Protein AF-A0A7W1IVR7-F1 (afdb_monomer_lite)

Secondary structure (DSSP, 8-state):
-BHHHHHTS--GGG-GGGGGGGSTTEEE-TTTT-TTT---BT-EEETT--GGG-B-EETTEE-B---TT-TTSBSBS----TTT-SB---B-S---GGGTT-SS-B-

Sequence (107 aa):
MQRKQIIALPLNGRSYANLILLAPGVRESHTNSSIGGGGREAAFNVNGLRATMNNFLLDGVDNNAYGTSNQSFSSQVVQVSPDAIAEFKVQTNTYSAEFGRSGGAVI

Foldseek 3Di:
DFLVVLVPDPDDVLFSLVVCVVPPQKDADCQQVPPPPLREASWIFGVNHGSLLEFEADVNHTQADPPPVSNVSYRGNDGDGSNVDRDDDKAQPDDPCVSVRRPGIYD

Structure (mmCIF, N/CA/C/O backbone):
data_AF-A0A7W1IVR7-F1
#
_entry.id   AF-A0A7W1IVR7-F1
#
loop_
_atom_site.group_PDB
_atom_site.id
_atom_site.type_symbol
_atom_site.label_atom_id
_atom_site.label_alt_id
_atom_site.label_comp_id
_atom_site.label_asym_id
_atom_site.label_entity_id
_atom_site.label_seq_id
_atom_site.pdbx_PDB_ins_code
_atom_site.Cartn_x
_atom_site.Cartn_y
_atom_site.Cartn_z
_atom_site.occupancy
_atom_site.B_iso_or_equiv
_atom_site.auth_seq_id
_atom_site.auth_comp_id
_atom_site.auth_asym_id
_atom_site.auth_atom_id
_atom_site.pdbx_PDB_model_num
ATOM 1 N N . MET A 1 1 ? -10.568 -7.874 -0.401 1.00 66.00 1 MET A N 1
ATOM 2 C CA . MET A 1 1 ? -11.315 -7.995 -1.675 1.00 66.00 1 MET A CA 1
ATOM 3 C C . MET A 1 1 ? -11.165 -9.403 -2.223 1.00 66.00 1 MET A C 1
ATOM 5 O O . MET A 1 1 ? -10.121 -10.012 -2.012 1.00 66.00 1 MET A O 1
ATOM 9 N N . GLN A 1 2 ? -12.187 -9.912 -2.914 1.00 69.56 2 GLN A N 1
ATOM 10 C CA . GLN A 1 2 ? -12.152 -11.224 -3.581 1.00 69.56 2 GLN A CA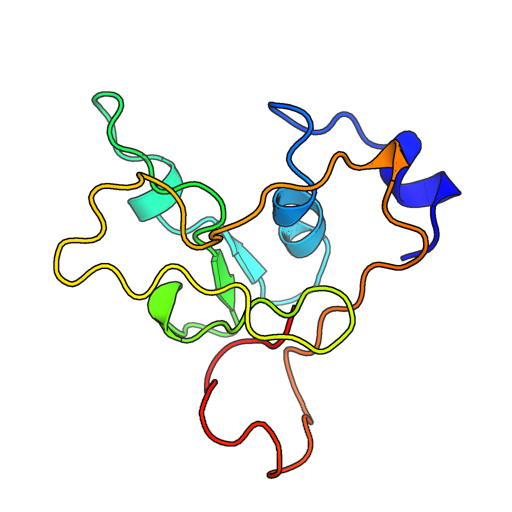 1
ATOM 11 C C . GLN A 1 2 ? -11.810 -11.077 -5.071 1.00 69.56 2 GLN A C 1
ATOM 13 O O . GLN A 1 2 ? -12.178 -10.073 -5.683 1.00 69.56 2 GLN A O 1
ATOM 18 N N . ARG A 1 3 ? -11.176 -12.098 -5.671 1.00 73.00 3 ARG A N 1
ATOM 19 C CA . ARG A 1 3 ? -10.710 -12.148 -7.078 1.00 73.00 3 ARG A CA 1
ATOM 20 C C . ARG A 1 3 ? -11.628 -11.458 -8.106 1.00 73.00 3 ARG A C 1
ATOM 22 O O . ARG A 1 3 ? -11.149 -10.706 -8.945 1.00 73.00 3 ARG A O 1
ATOM 29 N N . LYS A 1 4 ? -12.952 -11.652 -8.035 1.00 68.81 4 LYS A N 1
ATOM 30 C CA . LYS A 1 4 ? -13.910 -11.035 -8.980 1.00 68.81 4 LYS A CA 1
ATOM 31 C C . LYS A 1 4 ? -13.897 -9.499 -8.962 1.00 68.81 4 LYS A C 1
ATOM 33 O O . LYS A 1 4 ? -14.037 -8.891 -10.014 1.00 68.81 4 LYS A O 1
ATOM 38 N N . GLN A 1 5 ? -13.721 -8.880 -7.794 1.00 66.44 5 GLN A N 1
ATOM 39 C CA . GLN A 1 5 ? -13.649 -7.417 -7.660 1.00 66.44 5 GLN A CA 1
ATOM 40 C C . GLN A 1 5 ? -12.315 -6.868 -8.177 1.00 66.44 5 GLN A C 1
ATOM 42 O O . GLN A 1 5 ? -12.276 -5.768 -8.714 1.00 66.44 5 GLN A O 1
ATOM 47 N N . ILE A 1 6 ? -11.244 -7.656 -8.052 1.00 67.31 6 ILE A N 1
ATOM 48 C CA . ILE A 1 6 ? -9.894 -7.302 -8.505 1.00 67.31 6 ILE A CA 1
ATOM 49 C C . ILE A 1 6 ? -9.824 -7.258 -10.037 1.00 67.31 6 ILE A C 1
ATOM 51 O O . ILE A 1 6 ? -9.266 -6.322 -10.598 1.00 67.31 6 ILE A O 1
ATOM 55 N N . ILE A 1 7 ? -10.434 -8.239 -10.710 1.00 69.94 7 ILE A N 1
ATOM 56 C CA . ILE A 1 7 ? -10.448 -8.339 -12.180 1.00 69.94 7 ILE A CA 1
ATOM 57 C C . ILE A 1 7 ? -11.385 -7.300 -12.813 1.00 69.94 7 ILE A C 1
ATOM 59 O O . ILE A 1 7 ? -11.139 -6.832 -13.921 1.00 69.94 7 ILE A O 1
ATOM 63 N N . ALA A 1 8 ? -12.464 -6.927 -12.119 1.00 71.19 8 ALA A N 1
ATOM 64 C CA . ALA A 1 8 ? -13.455 -5.984 -12.636 1.00 71.19 8 ALA A CA 1
ATOM 65 C C . ALA A 1 8 ? -12.974 -4.520 -12.656 1.00 71.19 8 ALA A C 1
ATOM 67 O O . ALA A 1 8 ? -13.619 -3.682 -13.286 1.00 71.19 8 ALA A O 1
ATOM 68 N N . LEU A 1 9 ? -11.875 -4.196 -11.967 1.00 73.62 9 LEU A N 1
ATOM 69 C CA . LEU A 1 9 ? -11.344 -2.838 -11.894 1.00 73.62 9 LEU A CA 1
ATOM 70 C C . LEU A 1 9 ? -10.280 -2.609 -12.981 1.00 73.62 9 LEU A C 1
ATOM 72 O O . LEU A 1 9 ? -9.352 -3.411 -13.106 1.00 73.62 9 LEU A O 1
ATOM 76 N N . PRO A 1 10 ? -10.355 -1.502 -13.746 1.00 66.56 10 PRO A N 1
ATOM 77 C CA . PRO A 1 10 ? -9.290 -1.126 -14.666 1.00 66.56 10 PRO A CA 1
ATOM 78 C C . PRO A 1 10 ? -8.056 -0.686 -13.864 1.00 66.56 10 PRO A C 1
ATOM 80 O O . PRO A 1 10 ? -7.943 0.459 -13.431 1.00 66.56 10 PRO A O 1
ATOM 83 N N . LEU A 1 11 ? -7.131 -1.619 -13.632 1.00 67.31 11 LEU A N 1
ATOM 84 C CA . LEU A 1 11 ? -5.882 -1.359 -12.919 1.00 67.31 11 LEU A CA 1
ATOM 85 C C . LEU A 1 11 ? -4.830 -0.797 -13.877 1.00 67.31 11 LEU A C 1
ATOM 87 O O . LEU A 1 11 ? -4.441 -1.456 -14.844 1.00 67.31 11 LEU A O 1
ATOM 91 N N . ASN A 1 12 ? -4.318 0.397 -13.572 1.00 63.47 12 ASN A N 1
ATOM 92 C CA . ASN A 1 12 ? -3.184 0.966 -14.295 1.00 63.47 12 ASN A CA 1
ATOM 93 C C . ASN A 1 12 ? -1.961 0.036 -14.159 1.00 63.47 12 ASN A C 1
ATOM 95 O O . ASN A 1 12 ? -1.620 -0.380 -13.048 1.00 63.47 12 ASN A O 1
ATOM 99 N N . GLY A 1 13 ? -1.369 -0.367 -15.287 1.00 67.38 13 GLY A N 1
ATOM 100 C CA . GLY A 1 13 ? -0.239 -1.305 -15.333 1.00 67.38 13 GLY A CA 1
ATOM 101 C C . GLY A 1 13 ? -0.535 -2.728 -14.843 1.00 67.38 13 GLY A C 1
ATOM 102 O O . GLY A 1 13 ? 0.398 -3.498 -14.647 1.00 67.38 13 GLY A O 1
ATOM 103 N N . ARG A 1 14 ? -1.810 -3.097 -14.614 1.00 72.06 14 ARG A N 1
ATOM 104 C CA . ARG A 1 14 ? -2.192 -4.355 -13.937 1.00 72.06 14 ARG A CA 1
ATOM 105 C C . ARG A 1 14 ? -1.486 -4.524 -12.581 1.00 72.06 14 ARG A C 1
ATOM 107 O O . ARG A 1 14 ? -1.251 -5.646 -12.154 1.00 72.06 14 ARG A O 1
ATOM 114 N N . SER A 1 15 ? -1.170 -3.433 -11.883 1.00 74.94 15 SER A N 1
ATOM 115 C CA . SER A 1 15 ? -0.576 -3.513 -10.547 1.00 74.94 15 SER A CA 1
ATOM 116 C C . SER A 1 15 ? -1.661 -3.736 -9.495 1.00 74.94 15 SER A C 1
ATOM 118 O O . SER A 1 15 ? -2.559 -2.908 -9.324 1.00 74.94 15 SER A O 1
ATOM 120 N N . TYR A 1 16 ? -1.575 -4.851 -8.766 1.00 80.00 16 TYR A N 1
ATOM 121 C CA . TYR A 1 16 ? -2.484 -5.149 -7.654 1.00 80.00 16 TYR A CA 1
ATOM 122 C C . TYR A 1 16 ? -2.351 -4.148 -6.505 1.00 80.00 16 TYR A C 1
ATOM 124 O O . TYR A 1 16 ? -3.298 -3.933 -5.753 1.00 80.00 16 TYR A O 1
ATOM 132 N N . ALA A 1 17 ? -1.192 -3.499 -6.390 1.00 77.44 17 ALA A N 1
ATOM 133 C CA . ALA A 1 17 ? -0.922 -2.531 -5.346 1.00 77.44 17 ALA A CA 1
ATOM 134 C C . ALA A 1 17 ? -1.916 -1.357 -5.400 1.00 77.44 17 ALA A C 1
ATOM 136 O O . ALA A 1 17 ? -2.310 -0.848 -4.360 1.00 77.44 17 ALA A O 1
ATOM 137 N N . ASN A 1 18 ? -2.415 -0.998 -6.590 1.00 79.25 18 ASN A N 1
ATOM 138 C CA . ASN A 1 18 ? -3.406 0.068 -6.777 1.00 79.25 18 ASN A CA 1
ATOM 139 C C . ASN A 1 18 ? -4.759 -0.219 -6.103 1.00 79.25 18 ASN A C 1
ATOM 141 O O . ASN A 1 18 ? -5.511 0.713 -5.827 1.00 79.25 18 ASN A O 1
ATOM 145 N N . LEU A 1 19 ? -5.067 -1.480 -5.779 1.00 79.69 19 LEU A N 1
ATOM 146 C CA . LEU A 1 19 ? -6.286 -1.845 -5.048 1.00 79.69 19 LEU A CA 1
ATOM 147 C C . LEU A 1 19 ? -6.328 -1.243 -3.640 1.00 79.69 19 LEU A C 1
ATOM 149 O O . LEU A 1 19 ? -7.412 -1.048 -3.088 1.00 79.69 19 LEU A O 1
ATOM 153 N N . ILE A 1 20 ? -5.168 -0.927 -3.059 1.00 81.19 20 ILE A N 1
ATOM 154 C CA . ILE A 1 20 ? -5.082 -0.313 -1.734 1.00 81.19 20 ILE A CA 1
ATOM 155 C C . ILE A 1 20 ? -5.715 1.081 -1.694 1.00 81.19 20 ILE A C 1
ATOM 157 O O . ILE A 1 20 ? -6.202 1.487 -0.646 1.00 81.19 20 ILE A O 1
ATOM 161 N N . LEU A 1 21 ? -5.781 1.789 -2.828 1.00 81.06 21 LEU A N 1
ATOM 162 C CA . LEU A 1 21 ? -6.426 3.104 -2.928 1.00 81.06 21 LEU A CA 1
ATOM 163 C C . LEU A 1 21 ? -7.934 3.043 -2.662 1.00 81.06 21 LEU A C 1
ATOM 165 O O . LEU A 1 21 ? -8.543 4.064 -2.360 1.00 81.06 21 LEU A O 1
ATOM 169 N N . LEU A 1 22 ? -8.541 1.856 -2.758 1.00 81.88 22 LEU A N 1
ATOM 170 C CA . LEU A 1 22 ? -9.946 1.661 -2.415 1.00 81.88 22 LEU A CA 1
ATOM 171 C C . LEU A 1 22 ? -10.169 1.533 -0.899 1.00 81.88 22 LEU A C 1
ATOM 173 O O . LEU A 1 22 ? -11.307 1.618 -0.439 1.00 81.88 22 LEU A O 1
ATOM 177 N N . ALA A 1 23 ? -9.110 1.308 -0.115 1.00 80.94 23 ALA A N 1
ATOM 178 C CA . ALA A 1 23 ? -9.213 1.286 1.336 1.00 80.94 23 ALA A CA 1
ATOM 179 C C . ALA A 1 23 ? -9.272 2.723 1.897 1.00 80.94 23 ALA A C 1
ATOM 181 O O . ALA A 1 23 ? -8.539 3.608 1.447 1.00 80.94 23 ALA A O 1
ATOM 182 N N . PRO A 1 24 ? -10.125 2.981 2.905 1.00 77.81 24 PRO A N 1
ATOM 183 C CA . PRO A 1 24 ? -10.243 4.305 3.503 1.00 77.81 24 PRO A CA 1
ATOM 184 C C . PRO A 1 24 ? -8.948 4.707 4.220 1.00 77.81 24 PRO A C 1
ATOM 186 O O . PRO A 1 24 ? -8.286 3.884 4.853 1.00 77.81 24 PRO A O 1
ATOM 189 N N . GLY A 1 25 ? -8.596 5.993 4.136 1.00 77.88 25 GLY A N 1
ATOM 190 C CA . GLY A 1 25 ? -7.381 6.535 4.757 1.00 77.88 25 GLY A CA 1
ATOM 191 C C . GLY A 1 25 ? -6.092 6.269 3.972 1.00 77.88 25 GLY A C 1
ATOM 192 O O . GLY A 1 25 ? -5.015 6.654 4.428 1.00 77.88 25 GLY A O 1
ATOM 193 N N . VAL A 1 26 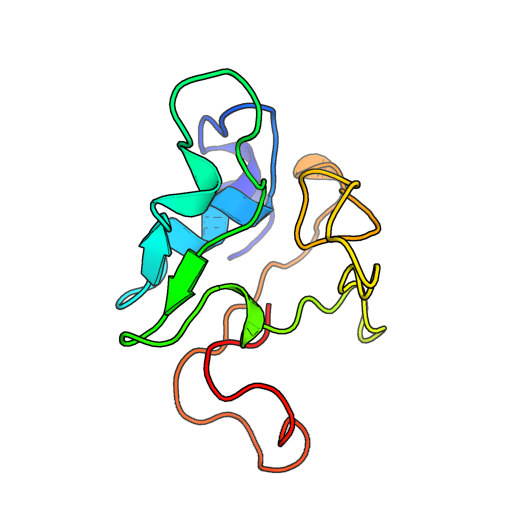? -6.186 5.652 2.791 1.00 82.88 26 VAL A N 1
ATOM 194 C CA . VAL A 1 26 ? -5.060 5.420 1.883 1.00 82.88 26 VAL A CA 1
ATOM 195 C C . VAL A 1 26 ? -5.075 6.473 0.781 1.00 82.88 26 VAL A C 1
ATOM 197 O O . VAL A 1 26 ? -6.097 6.730 0.151 1.00 82.88 26 VAL A O 1
ATOM 200 N N . ARG A 1 27 ? -3.922 7.091 0.538 1.00 84.44 27 ARG A N 1
ATOM 201 C CA . ARG A 1 27 ? -3.701 7.996 -0.590 1.00 84.44 27 ARG A CA 1
ATOM 202 C C . ARG A 1 27 ? -2.426 7.624 -1.320 1.00 84.44 27 ARG A C 1
ATOM 204 O O . ARG A 1 27 ? -1.464 7.152 -0.715 1.00 84.44 27 ARG A O 1
ATOM 211 N N . GLU A 1 28 ? -2.390 7.893 -2.611 1.00 80.44 28 GLU A N 1
ATOM 212 C CA . GLU A 1 28 ? -1.169 7.750 -3.388 1.00 80.44 28 GLU A CA 1
ATOM 213 C C . GLU A 1 28 ? -0.092 8.718 -2.870 1.00 80.44 28 GLU A C 1
ATOM 215 O O . GLU A 1 28 ? -0.368 9.875 -2.533 1.00 80.44 28 GLU A O 1
ATOM 220 N N . SER A 1 29 ? 1.143 8.239 -2.720 1.00 76.88 29 SER A N 1
ATOM 221 C CA . SER A 1 29 ? 2.253 9.105 -2.329 1.00 76.88 29 SER A CA 1
ATOM 222 C C . SER A 1 29 ? 2.721 9.917 -3.532 1.00 76.88 29 SER A C 1
ATOM 224 O O . SER A 1 29 ? 2.812 9.398 -4.639 1.00 76.88 29 SER A O 1
ATOM 226 N N . HIS A 1 30 ? 3.140 11.164 -3.306 1.00 68.81 30 HIS A N 1
ATOM 227 C CA . HIS A 1 30 ? 3.804 11.971 -4.341 1.00 68.81 30 HIS A CA 1
ATOM 228 C C . HIS A 1 30 ? 5.061 11.285 -4.902 1.00 68.81 30 HIS A C 1
ATOM 230 O O . HIS A 1 30 ? 5.483 11.577 -6.015 1.00 68.81 30 HIS A O 1
ATOM 236 N N . THR A 1 31 ? 5.645 10.341 -4.154 1.00 67.25 31 THR A N 1
ATOM 237 C CA . THR A 1 31 ? 6.760 9.520 -4.632 1.00 67.25 31 THR A CA 1
ATOM 238 C C . THR A 1 31 ? 6.353 8.520 -5.712 1.00 67.25 31 THR A C 1
ATOM 240 O O . THR A 1 31 ? 7.233 8.119 -6.458 1.00 67.25 31 THR A O 1
ATOM 243 N N . ASN A 1 32 ? 5.077 8.118 -5.816 1.00 65.19 32 ASN A N 1
ATOM 244 C CA . ASN A 1 32 ? 4.581 7.248 -6.896 1.00 65.19 32 ASN A CA 1
ATOM 245 C C . ASN A 1 32 ? 4.484 8.005 -8.227 1.00 65.19 32 ASN A C 1
ATOM 247 O O . ASN A 1 32 ? 4.799 7.474 -9.281 1.00 65.19 32 ASN A O 1
ATOM 251 N N . SER A 1 33 ? 4.144 9.292 -8.165 1.00 55.91 33 SER A N 1
ATOM 252 C CA . SER A 1 33 ? 3.877 10.126 -9.337 1.00 55.91 33 SER A CA 1
ATOM 253 C C . SER A 1 33 ? 4.981 11.163 -9.588 1.00 55.91 33 SER A C 1
ATOM 255 O O . SER A 1 33 ? 4.699 12.290 -10.001 1.00 55.91 33 SER A O 1
ATOM 257 N N . SER A 1 34 ? 6.244 10.816 -9.305 1.00 54.91 34 SER A N 1
ATOM 258 C CA . SER A 1 34 ? 7.361 11.751 -9.482 1.00 54.91 34 SER A CA 1
ATOM 259 C C . SER A 1 34 ? 7.502 12.134 -10.961 1.00 54.91 34 SER A C 1
ATOM 261 O O . SER A 1 34 ? 7.807 11.294 -11.810 1.00 54.91 34 SER A O 1
ATOM 263 N N . ILE A 1 35 ? 7.271 13.416 -11.255 1.00 43.06 35 ILE A N 1
ATOM 264 C CA . ILE A 1 35 ? 7.409 14.032 -12.580 1.00 43.06 35 ILE A CA 1
ATOM 265 C C . ILE A 1 35 ? 8.838 13.763 -13.079 1.00 43.06 35 ILE A C 1
ATOM 267 O O . ILE A 1 35 ? 9.796 14.236 -12.471 1.00 43.06 35 ILE A O 1
ATOM 271 N N . GLY A 1 36 ? 8.984 12.963 -14.141 1.00 50.66 36 GLY A N 1
ATOM 272 C CA . GLY A 1 36 ? 10.289 12.608 -14.724 1.00 50.66 36 GLY A CA 1
ATOM 273 C C . GLY A 1 36 ? 10.594 11.111 -14.873 1.00 50.66 36 GLY A C 1
ATOM 274 O O . GLY A 1 36 ? 11.717 10.773 -15.228 1.00 50.66 36 GLY A O 1
ATOM 275 N N . GLY A 1 37 ? 9.634 10.210 -14.624 1.00 49.59 37 GLY A N 1
ATOM 276 C CA . GLY A 1 37 ? 9.795 8.772 -14.913 1.00 49.59 37 GLY A CA 1
ATOM 277 C C . GLY A 1 37 ? 10.483 7.953 -13.813 1.00 49.59 37 GLY A C 1
ATOM 278 O O . GLY A 1 37 ? 10.818 6.797 -14.040 1.00 49.59 37 GLY A O 1
ATOM 279 N N . GLY A 1 38 ? 10.670 8.532 -12.622 1.00 53.41 38 GLY A N 1
ATOM 280 C CA . GLY A 1 38 ? 11.247 7.870 -11.441 1.00 53.41 38 GLY A CA 1
ATOM 281 C C . GLY A 1 38 ? 10.234 7.561 -10.333 1.00 53.41 38 GLY A C 1
ATOM 282 O O . GLY A 1 38 ? 10.607 7.503 -9.160 1.00 53.41 38 GLY A O 1
ATOM 283 N N . GLY A 1 39 ? 8.952 7.450 -10.685 1.00 61.06 39 GLY A N 1
ATOM 284 C CA . GLY A 1 39 ? 7.877 7.135 -9.748 1.00 61.06 39 GLY A CA 1
ATOM 285 C C . GLY A 1 39 ? 8.101 5.793 -9.051 1.00 61.06 39 GLY A C 1
ATOM 286 O O . GLY A 1 39 ? 8.474 4.814 -9.688 1.00 61.06 39 GLY A O 1
ATOM 287 N N . ARG A 1 40 ? 7.912 5.756 -7.731 1.00 69.56 40 ARG A N 1
ATOM 288 C CA . ARG A 1 40 ? 7.945 4.530 -6.932 1.00 69.56 40 ARG A CA 1
ATOM 289 C C . ARG A 1 40 ? 6.586 3.844 -6.964 1.00 69.56 40 ARG A C 1
ATOM 291 O O . ARG A 1 40 ? 5.702 4.232 -6.200 1.00 69.56 40 ARG A O 1
ATOM 298 N N . GLU A 1 41 ? 6.460 2.797 -7.767 1.00 71.31 41 GLU A N 1
ATOM 299 C CA . GLU A 1 41 ? 5.298 1.918 -7.757 1.00 71.31 41 GLU A CA 1
ATOM 300 C C . GLU A 1 41 ? 5.037 1.361 -6.355 1.00 71.31 41 GLU A C 1
ATOM 302 O O . GLU A 1 41 ? 5.946 1.138 -5.547 1.00 71.31 41 GLU A O 1
ATOM 307 N N . ALA A 1 42 ? 3.759 1.143 -6.059 1.00 74.00 42 ALA A N 1
ATOM 308 C CA . ALA A 1 42 ? 3.292 0.706 -4.752 1.00 74.00 42 ALA A CA 1
ATOM 309 C C . ALA A 1 42 ? 3.652 1.662 -3.589 1.00 74.00 42 ALA A C 1
ATOM 311 O O . ALA A 1 42 ? 3.776 1.239 -2.437 1.00 74.00 42 ALA A O 1
ATOM 312 N N . ALA A 1 43 ? 3.832 2.963 -3.849 1.00 78.75 43 ALA A N 1
ATOM 313 C CA . ALA A 1 43 ? 4.040 3.954 -2.796 1.00 78.75 43 ALA A CA 1
ATOM 314 C C . ALA A 1 43 ? 2.724 4.623 -2.364 1.00 78.75 43 ALA A C 1
ATOM 316 O O . ALA A 1 43 ? 2.229 5.546 -3.011 1.00 78.75 43 ALA A O 1
ATOM 317 N N . PHE A 1 44 ? 2.202 4.216 -1.205 1.00 80.62 44 PHE A N 1
ATOM 318 C CA . PHE A 1 44 ? 0.941 4.726 -0.659 1.00 80.62 44 PHE A CA 1
ATOM 319 C C . PHE A 1 44 ? 1.126 5.281 0.744 1.00 80.62 44 PHE A C 1
ATOM 321 O O . PHE A 1 44 ? 1.723 4.638 1.594 1.00 80.62 44 PHE A O 1
ATOM 328 N N . ASN A 1 45 ? 0.595 6.464 1.016 1.00 82.81 45 ASN A N 1
ATOM 329 C CA . ASN A 1 45 ? 0.549 6.985 2.373 1.00 82.81 45 ASN A CA 1
ATOM 330 C C . ASN A 1 45 ? -0.753 6.524 3.031 1.00 82.81 45 ASN A C 1
ATOM 332 O O . ASN A 1 45 ? -1.835 6.817 2.522 1.0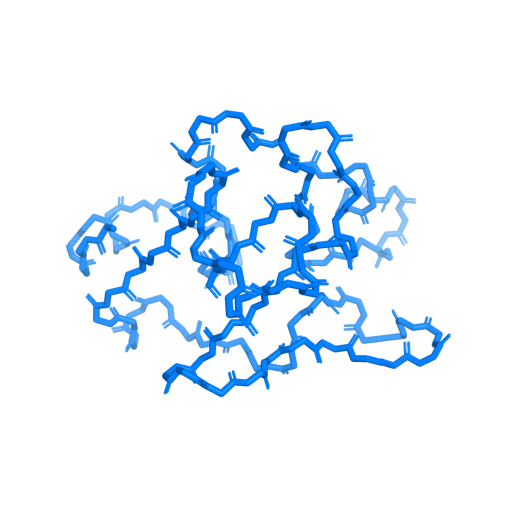0 82.81 45 ASN A O 1
ATOM 336 N N . VAL A 1 46 ? -0.650 5.834 4.163 1.00 82.81 46 VAL A N 1
ATOM 337 C CA . VAL A 1 46 ? -1.804 5.323 4.911 1.00 82.81 46 VAL A CA 1
ATOM 338 C C . VAL A 1 46 ? -1.912 6.059 6.235 1.00 82.81 46 VAL A C 1
ATOM 340 O O . VAL A 1 46 ? -0.921 6.176 6.949 1.00 82.81 46 VAL A O 1
ATOM 343 N N . ASN A 1 47 ? -3.089 6.606 6.547 1.00 79.12 47 ASN A N 1
ATOM 344 C CA . ASN A 1 47 ? -3.357 7.339 7.791 1.00 79.12 47 ASN A CA 1
ATOM 345 C C . ASN A 1 47 ? -2.327 8.454 8.091 1.00 79.12 47 ASN A C 1
ATOM 347 O O . ASN A 1 47 ? -2.042 8.777 9.239 1.00 79.12 47 ASN A O 1
ATOM 351 N N . GLY A 1 48 ? -1.756 9.057 7.040 1.00 73.25 48 GLY A N 1
ATOM 352 C CA . GLY A 1 48 ? -0.745 10.117 7.147 1.00 73.25 48 GLY A CA 1
ATOM 353 C C . GLY A 1 48 ? 0.705 9.636 7.271 1.00 73.25 48 GLY A C 1
ATOM 354 O O . GLY A 1 48 ? 1.613 10.465 7.227 1.00 73.25 48 GLY A O 1
ATOM 355 N N . LEU A 1 49 ? 0.942 8.328 7.355 1.00 76.88 49 LEU A N 1
ATOM 356 C CA . LEU A 1 49 ? 2.277 7.745 7.450 1.00 76.88 49 LEU A CA 1
ATOM 357 C C . LEU A 1 49 ? 2.936 7.596 6.078 1.00 76.88 49 LEU A C 1
ATOM 359 O O . LEU A 1 49 ? 2.271 7.601 5.040 1.00 76.88 49 LEU A O 1
ATOM 363 N N . ARG A 1 50 ? 4.272 7.507 6.077 1.00 75.56 50 ARG A N 1
ATOM 364 C CA . ARG A 1 50 ? 5.070 7.397 4.849 1.00 75.56 50 ARG A CA 1
ATOM 365 C C . ARG A 1 50 ? 4.849 6.049 4.173 1.00 75.56 50 ARG A C 1
ATOM 367 O O . ARG A 1 50 ? 4.806 5.025 4.841 1.00 75.56 50 ARG A O 1
ATOM 374 N N . ALA A 1 51 ? 4.892 6.045 2.844 1.00 75.44 51 ALA A N 1
ATOM 375 C CA . ALA A 1 51 ? 4.855 4.826 2.035 1.00 75.44 51 ALA A CA 1
ATOM 376 C C . ALA A 1 51 ? 5.901 3.757 2.399 1.00 75.44 51 ALA A C 1
ATOM 378 O O . ALA A 1 51 ? 5.651 2.574 2.209 1.00 75.44 51 ALA A O 1
ATOM 379 N N . THR A 1 52 ? 7.046 4.150 2.963 1.00 73.00 52 THR A N 1
ATOM 380 C CA . THR A 1 52 ? 8.088 3.226 3.446 1.00 73.00 52 THR A CA 1
ATOM 381 C C . THR A 1 52 ? 7.738 2.527 4.763 1.00 73.00 52 THR A C 1
ATOM 383 O O . THR A 1 52 ? 8.491 1.672 5.207 1.00 73.00 52 THR A O 1
ATOM 386 N N . MET A 1 53 ? 6.654 2.931 5.432 1.00 75.50 53 MET A N 1
ATOM 387 C CA . MET A 1 53 ? 6.171 2.330 6.683 1.00 75.50 53 MET A CA 1
ATOM 388 C C . MET A 1 53 ? 5.077 1.282 6.448 1.00 75.50 53 MET A C 1
ATOM 390 O O . MET A 1 53 ? 4.525 0.753 7.416 1.00 75.50 53 MET A O 1
ATOM 394 N N . ASN A 1 54 ? 4.755 0.999 5.185 1.00 78.31 54 ASN A N 1
ATOM 395 C CA . ASN A 1 54 ? 3.879 -0.103 4.822 1.00 78.31 54 ASN A CA 1
ATOM 396 C C . ASN A 1 54 ? 4.707 -1.378 4.675 1.00 78.31 54 ASN A C 1
ATOM 398 O O . ASN A 1 54 ? 5.845 -1.319 4.213 1.00 78.31 54 ASN A O 1
ATOM 402 N N . ASN A 1 55 ? 4.129 -2.512 5.051 1.00 81.62 55 ASN A N 1
ATOM 403 C CA . ASN A 1 55 ? 4.697 -3.825 4.791 1.00 81.62 55 ASN A CA 1
ATOM 404 C C . ASN A 1 55 ? 3.837 -4.559 3.771 1.00 81.62 55 ASN A C 1
ATOM 406 O O . ASN A 1 55 ? 2.627 -4.674 3.949 1.00 81.62 55 ASN A O 1
ATOM 410 N N . PHE A 1 56 ? 4.486 -5.025 2.713 1.00 83.00 56 PHE A N 1
ATOM 411 C CA . PHE A 1 56 ? 3.924 -5.920 1.723 1.00 83.00 56 PHE A CA 1
ATOM 412 C C . PHE A 1 56 ? 4.278 -7.357 2.082 1.00 83.00 56 PHE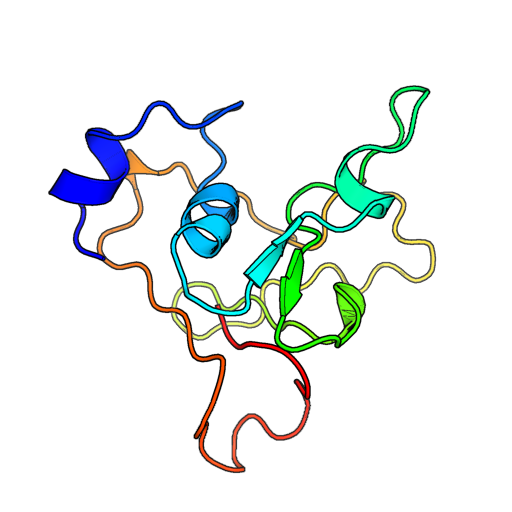 A C 1
ATOM 414 O O . PHE A 1 56 ? 5.455 -7.707 2.129 1.00 83.00 56 PHE A O 1
ATOM 421 N N . LEU A 1 57 ? 3.266 -8.188 2.277 1.00 83.50 57 LEU A N 1
ATOM 422 C CA . LEU A 1 57 ? 3.364 -9.619 2.491 1.00 83.50 57 LEU A CA 1
ATOM 423 C C . LEU A 1 57 ? 2.796 -10.335 1.265 1.00 83.50 57 LEU A C 1
ATOM 425 O O . LEU A 1 57 ? 1.712 -10.025 0.778 1.00 83.50 57 LEU A O 1
ATOM 429 N N . LEU A 1 58 ? 3.521 -11.328 0.767 1.00 84.50 58 LEU A N 1
ATOM 430 C CA . LEU A 1 58 ? 3.036 -12.239 -0.261 1.00 84.50 58 LEU A CA 1
ATOM 431 C C . LEU A 1 58 ? 2.951 -13.634 0.349 1.00 84.50 58 LEU A C 1
ATOM 433 O O . LEU A 1 58 ? 3.966 -14.175 0.775 1.00 84.50 58 LEU A O 1
ATOM 437 N N . ASP A 1 59 ? 1.740 -14.184 0.454 1.00 82.38 59 ASP A N 1
ATOM 438 C CA . ASP A 1 59 ? 1.479 -15.475 1.110 1.00 82.38 59 ASP A CA 1
ATOM 439 C C . ASP A 1 59 ? 2.084 -15.585 2.530 1.00 82.38 59 ASP A C 1
ATOM 441 O O . ASP A 1 59 ? 2.486 -16.654 2.983 1.00 82.38 59 ASP A O 1
ATOM 445 N N . GLY A 1 60 ? 2.152 -14.457 3.250 1.00 79.81 60 GLY A N 1
ATOM 446 C CA . GLY A 1 60 ? 2.723 -14.368 4.600 1.00 79.81 60 GLY A CA 1
ATOM 447 C C . GLY A 1 60 ? 4.242 -14.167 4.655 1.00 79.81 60 GLY A C 1
ATOM 448 O O . GLY A 1 60 ? 4.796 -14.088 5.749 1.00 79.81 60 GLY A O 1
ATOM 449 N N . VAL A 1 61 ? 4.914 -14.054 3.508 1.00 81.31 61 VAL A N 1
ATOM 450 C CA . VAL A 1 61 ? 6.354 -13.777 3.404 1.00 81.31 61 VAL A CA 1
ATOM 451 C C . VAL A 1 61 ? 6.584 -12.297 3.104 1.00 81.31 61 VAL A C 1
ATOM 453 O O . VAL A 1 61 ? 5.896 -11.726 2.260 1.00 81.31 61 VAL A O 1
ATOM 456 N N . ASP A 1 62 ? 7.569 -11.676 3.758 1.00 81.56 62 ASP A N 1
ATOM 457 C CA . ASP A 1 62 ? 7.948 -10.283 3.497 1.00 81.56 62 ASP A CA 1
ATOM 458 C C . ASP A 1 62 ? 8.347 -10.079 2.024 1.00 81.56 62 ASP A C 1
ATOM 460 O O . ASP A 1 62 ? 9.278 -10.693 1.505 1.00 81.56 62 ASP A O 1
ATOM 464 N N . ASN A 1 63 ? 7.650 -9.160 1.363 1.00 80.62 63 ASN A N 1
ATOM 465 C CA . ASN A 1 63 ? 7.817 -8.780 -0.036 1.00 80.62 63 ASN A CA 1
ATOM 466 C C . ASN A 1 63 ? 8.201 -7.292 -0.177 1.00 80.62 63 ASN A C 1
ATOM 468 O O . ASN A 1 63 ? 7.986 -6.681 -1.224 1.00 80.62 63 ASN A O 1
ATOM 472 N N . ASN A 1 64 ? 8.761 -6.676 0.871 1.00 76.75 64 ASN A N 1
ATOM 473 C CA . ASN A 1 64 ? 9.256 -5.300 0.790 1.00 76.75 64 ASN A CA 1
ATOM 474 C C . ASN A 1 64 ? 10.605 -5.234 0.086 1.00 76.75 64 ASN A C 1
ATOM 476 O O . ASN A 1 64 ? 11.546 -5.957 0.418 1.00 76.75 64 ASN A O 1
ATOM 480 N N . ALA A 1 65 ? 10.743 -4.280 -0.826 1.00 72.62 65 ALA A N 1
ATOM 481 C CA . ALA A 1 65 ? 12.032 -3.962 -1.414 1.00 72.62 65 ALA A CA 1
ATOM 482 C C . ALA A 1 65 ? 12.890 -3.155 -0.420 1.00 72.62 65 ALA A C 1
ATOM 484 O O . ALA A 1 65 ? 12.781 -1.934 -0.331 1.00 72.62 65 ALA A O 1
ATOM 485 N N . TYR A 1 66 ? 13.785 -3.828 0.313 1.00 63.66 66 TYR A N 1
ATOM 486 C CA . TYR A 1 66 ? 14.711 -3.209 1.282 1.00 63.66 66 TYR A CA 1
ATOM 487 C C . TYR A 1 66 ? 15.972 -2.583 0.656 1.00 63.66 66 TYR A C 1
ATOM 489 O O . TYR A 1 66 ? 16.947 -2.310 1.358 1.00 63.66 66 TYR A O 1
ATOM 497 N N . GLY A 1 67 ? 16.005 -2.378 -0.664 1.00 55.78 67 GLY A N 1
ATOM 498 C CA . GLY A 1 67 ? 17.184 -1.843 -1.346 1.00 55.78 67 GLY A CA 1
ATOM 499 C C . GLY A 1 67 ? 17.596 -0.489 -0.759 1.00 55.78 67 GLY A C 1
ATOM 500 O O . GLY A 1 67 ? 16.816 0.457 -0.805 1.00 55.78 67 GLY A O 1
ATOM 501 N N . THR A 1 68 ? 18.834 -0.386 -0.259 1.00 44.06 68 THR A N 1
ATOM 502 C CA . THR A 1 68 ? 19.396 0.782 0.468 1.00 44.06 68 THR A CA 1
ATOM 503 C C . THR A 1 68 ? 19.286 2.122 -0.282 1.00 44.06 68 THR A C 1
ATOM 505 O O . THR A 1 68 ? 19.375 3.200 0.298 1.00 44.06 68 THR A O 1
ATOM 508 N N . SER A 1 69 ? 19.042 2.068 -1.592 1.00 46.59 69 SER A N 1
ATOM 509 C CA . SER A 1 69 ? 18.869 3.232 -2.466 1.00 46.59 69 SER A CA 1
ATOM 510 C C . SER A 1 69 ? 17.528 3.255 -3.202 1.00 46.59 69 SER A C 1
ATOM 512 O O . SER A 1 69 ? 17.322 4.118 -4.048 1.00 46.59 69 SER A O 1
ATOM 514 N N . ASN A 1 70 ? 16.625 2.308 -2.923 1.00 51.75 70 ASN A N 1
ATOM 515 C CA . ASN A 1 70 ? 15.304 2.210 -3.550 1.00 51.75 70 ASN A CA 1
ATOM 516 C C . ASN A 1 70 ? 15.337 2.292 -5.095 1.00 51.75 70 ASN A C 1
ATOM 518 O O . ASN A 1 70 ? 14.410 2.809 -5.717 1.00 51.75 70 ASN A O 1
ATOM 522 N N . GLN A 1 71 ? 16.417 1.784 -5.700 1.00 49.47 71 GLN A N 1
ATOM 523 C CA . GLN A 1 71 ? 16.694 1.840 -7.142 1.00 49.47 71 GLN A CA 1
ATOM 524 C C . GLN A 1 71 ? 15.740 0.970 -7.975 1.00 49.47 71 GLN A C 1
ATOM 526 O O . GLN A 1 71 ? 15.705 1.097 -9.190 1.00 49.47 71 GLN A O 1
ATOM 531 N N . SER A 1 72 ? 14.946 0.108 -7.335 1.00 55.38 72 SER A N 1
ATOM 532 C CA . SER A 1 72 ? 13.996 -0.780 -8.010 1.00 55.38 72 SER A CA 1
ATOM 533 C C . SER A 1 72 ? 12.712 -0.085 -8.474 1.00 55.38 72 SER A C 1
ATOM 535 O O . SER A 1 72 ? 11.845 -0.761 -9.009 1.00 55.38 72 SER A O 1
ATOM 537 N N . PHE A 1 73 ? 12.550 1.226 -8.235 1.00 64.69 73 PHE A N 1
ATOM 538 C CA . PHE A 1 73 ? 11.339 1.999 -8.570 1.00 64.69 73 PHE A CA 1
ATOM 539 C C . PHE A 1 73 ? 10.021 1.393 -8.047 1.00 64.69 73 PHE A C 1
ATOM 541 O O . PHE A 1 73 ? 8.949 1.820 -8.447 1.00 64.69 73 PHE A O 1
ATOM 548 N N . SER A 1 74 ? 10.077 0.446 -7.109 1.00 69.19 74 SER A N 1
ATOM 549 C CA . SER A 1 74 ? 8.914 -0.201 -6.506 1.00 69.19 74 SER A CA 1
ATOM 550 C C . SER A 1 74 ? 9.156 -0.454 -5.021 1.00 69.19 74 SER A C 1
ATOM 552 O O . SER A 1 74 ? 10.293 -0.690 -4.602 1.00 69.19 74 SER A O 1
ATOM 554 N N . SER A 1 75 ? 8.099 -0.375 -4.213 1.00 70.81 75 SER A N 1
ATOM 555 C CA . SER A 1 75 ? 8.136 -0.763 -2.794 1.00 70.81 75 SER A CA 1
ATOM 556 C C . SER A 1 75 ? 8.025 -2.283 -2.593 1.00 70.81 75 SER A C 1
ATOM 558 O O . SER A 1 75 ? 8.285 -2.768 -1.493 1.00 70.81 75 SER A O 1
ATOM 560 N N . GLN A 1 76 ? 7.667 -3.029 -3.642 1.00 74.00 76 GLN A N 1
ATOM 561 C CA . GLN A 1 76 ? 7.496 -4.485 -3.642 1.00 74.00 76 GLN A CA 1
ATOM 562 C C . GLN A 1 76 ? 8.648 -5.165 -4.397 1.00 74.00 76 GLN A C 1
ATOM 564 O O . GLN A 1 76 ? 9.120 -4.628 -5.398 1.00 74.00 76 GLN A O 1
ATOM 569 N N . VAL A 1 77 ? 9.093 -6.344 -3.949 1.00 73.06 77 VAL A N 1
ATOM 570 C CA . VAL A 1 77 ? 10.100 -7.144 -4.682 1.00 73.06 77 VAL A CA 1
ATOM 571 C C . VAL A 1 77 ? 9.445 -7.931 -5.815 1.00 73.06 77 VAL A C 1
ATOM 573 O O . VAL A 1 77 ? 9.952 -7.963 -6.933 1.00 73.06 77 VAL A O 1
ATOM 576 N N . VAL A 1 78 ? 8.305 -8.555 -5.530 1.00 75.38 78 VAL A N 1
ATOM 577 C CA . VAL A 1 78 ? 7.548 -9.390 -6.459 1.00 75.38 78 VAL A CA 1
ATOM 578 C C . VAL A 1 78 ? 6.229 -8.712 -6.784 1.00 75.38 78 VAL A C 1
ATOM 580 O O . VAL A 1 78 ? 5.411 -8.461 -5.898 1.00 75.38 78 VAL A O 1
ATOM 583 N N . GLN A 1 79 ? 6.005 -8.475 -8.073 1.00 75.50 79 GLN A N 1
ATOM 584 C CA . GLN A 1 79 ? 4.745 -7.970 -8.597 1.00 75.50 79 GLN A CA 1
ATOM 585 C C . GLN A 1 79 ? 3.932 -9.128 -9.168 1.00 75.50 79 GLN A C 1
ATOM 587 O O . GLN A 1 79 ? 4.199 -9.626 -10.261 1.00 75.50 79 GLN A O 1
ATOM 592 N N . VAL A 1 80 ? 2.940 -9.586 -8.409 1.00 76.06 80 VAL A N 1
ATOM 593 C CA . VAL A 1 80 ? 2.017 -10.624 -8.872 1.00 76.06 80 VAL A CA 1
ATOM 594 C C . VAL A 1 80 ? 0.966 -10.027 -9.798 1.00 76.06 80 VAL A C 1
ATOM 596 O O . VAL A 1 80 ? 0.465 -8.923 -9.581 1.00 76.06 80 VAL A O 1
ATOM 599 N N . SER A 1 81 ? 0.586 -10.787 -10.823 1.00 78.19 81 SER A N 1
ATOM 600 C CA . SER A 1 81 ? -0.549 -10.409 -11.661 1.00 78.19 81 SER A CA 1
ATOM 601 C C . SER A 1 81 ? -1.849 -10.417 -10.843 1.00 78.19 81 SER A C 1
ATOM 603 O O . SER A 1 81 ? -2.063 -11.346 -10.066 1.00 78.19 81 SER A O 1
ATOM 605 N N . PRO A 1 82 ? -2.767 -9.461 -11.058 1.00 72.12 82 PRO A N 1
ATOM 606 C CA . PRO A 1 82 ? -4.026 -9.370 -10.322 1.00 72.12 82 PRO A CA 1
ATOM 607 C C . PRO A 1 82 ? -4.923 -10.601 -10.520 1.00 72.12 82 PRO A C 1
ATOM 609 O O . PRO A 1 82 ? -5.678 -10.949 -9.620 1.00 72.12 82 PRO A O 1
ATOM 612 N N . ASP A 1 83 ? -4.785 -11.312 -11.646 1.00 75.38 83 ASP A N 1
ATOM 613 C CA . ASP A 1 83 ? -5.462 -12.597 -11.892 1.00 75.38 83 ASP A CA 1
ATOM 614 C C . ASP A 1 83 ? -4.946 -13.742 -11.002 1.00 75.38 83 ASP A C 1
ATOM 616 O O . ASP A 1 83 ? -5.698 -14.664 -10.678 1.00 75.38 83 ASP A O 1
ATOM 620 N N . ALA A 1 84 ? -3.674 -13.695 -10.593 1.00 78.38 84 ALA A N 1
ATOM 621 C CA . ALA A 1 84 ? -3.059 -14.715 -9.744 1.00 78.38 84 ALA A CA 1
ATOM 622 C C . ALA A 1 84 ? -3.435 -14.547 -8.262 1.00 78.38 84 ALA A C 1
ATOM 624 O O . ALA A 1 84 ? -3.274 -15.474 -7.471 1.00 78.38 84 ALA A O 1
ATOM 625 N N . ILE A 1 85 ? -3.979 -13.388 -7.881 1.00 77.94 85 ILE A N 1
ATOM 626 C CA . ILE A 1 85 ? -4.331 -13.073 -6.498 1.00 77.94 85 ILE A CA 1
ATOM 627 C C . ILE A 1 85 ? -5.717 -13.639 -6.183 1.00 77.94 85 ILE A C 1
ATOM 629 O O . ILE A 1 85 ? -6.735 -13.260 -6.767 1.00 77.94 85 ILE A O 1
ATOM 633 N N . ALA A 1 86 ? -5.771 -14.577 -5.238 1.00 79.19 86 ALA A N 1
ATOM 634 C CA . ALA A 1 86 ? -7.035 -15.112 -4.740 1.00 79.19 86 ALA A CA 1
ATOM 635 C C . ALA A 1 86 ? -7.725 -14.131 -3.777 1.00 79.19 86 ALA A C 1
ATOM 637 O O . ALA A 1 86 ? -8.938 -13.912 -3.868 1.00 79.19 86 ALA A O 1
ATOM 638 N N . GLU A 1 87 ? -6.943 -13.517 -2.889 1.00 79.56 87 GLU A N 1
ATOM 639 C CA . GLU A 1 87 ? -7.417 -12.628 -1.838 1.00 79.56 87 GLU A CA 1
ATOM 640 C C . GLU A 1 87 ? -6.449 -11.455 -1.647 1.00 79.56 87 GLU A C 1
ATOM 642 O O . GLU A 1 87 ? -5.238 -11.641 -1.626 1.00 79.56 87 GLU A O 1
ATOM 647 N N . PHE A 1 88 ? -6.995 -10.246 -1.499 1.00 82.31 88 PHE A N 1
ATOM 648 C CA . PHE A 1 88 ? -6.232 -9.040 -1.169 1.00 82.31 88 PHE A CA 1
ATOM 649 C C . PHE A 1 88 ? -6.743 -8.468 0.154 1.00 82.31 88 PHE A C 1
ATOM 651 O O . PHE A 1 88 ? -7.933 -8.132 0.257 1.00 82.31 88 PHE A O 1
ATOM 658 N N . LYS A 1 89 ? -5.869 -8.367 1.158 1.00 82.12 89 LYS A N 1
ATOM 659 C CA . LYS A 1 89 ? -6.181 -7.809 2.480 1.00 82.12 89 LYS A CA 1
ATOM 660 C C . LYS A 1 89 ? -5.383 -6.535 2.682 1.00 82.12 89 LYS A C 1
ATOM 662 O O . LYS A 1 89 ? -4.244 -6.439 2.267 1.00 82.12 89 LYS A O 1
ATOM 667 N N . VAL A 1 90 ? -6.007 -5.557 3.323 1.00 80.62 90 VAL A N 1
ATOM 668 C CA . VAL A 1 90 ? -5.323 -4.339 3.748 1.00 80.62 90 VAL A CA 1
ATOM 669 C C . VAL A 1 90 ? -5.709 -4.110 5.192 1.00 80.62 90 VAL A C 1
ATOM 671 O O . VAL A 1 90 ? -6.896 -4.026 5.510 1.00 80.62 90 VAL A O 1
ATOM 674 N N . GLN A 1 91 ? -4.712 -4.021 6.060 1.00 78.00 91 GLN A N 1
ATOM 675 C CA . GLN A 1 91 ? -4.896 -3.709 7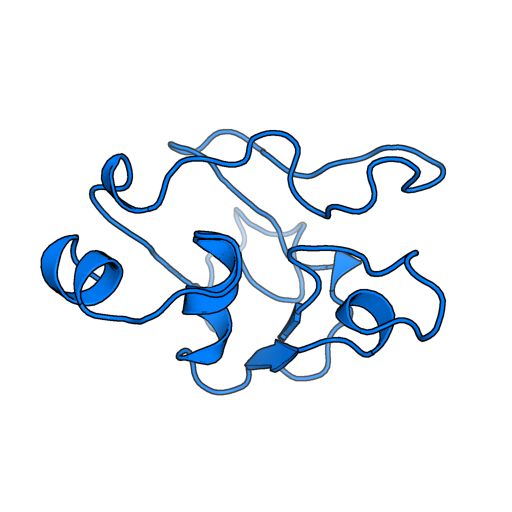.468 1.00 78.00 91 GLN A CA 1
ATOM 676 C C . GLN A 1 91 ? -4.218 -2.372 7.758 1.00 78.00 91 GLN A C 1
ATOM 678 O O . GLN A 1 91 ? -2.995 -2.277 7.743 1.00 78.00 91 GLN A O 1
ATOM 683 N N . THR A 1 92 ? -5.026 -1.330 7.974 1.00 70.25 92 THR A N 1
ATOM 684 C CA . THR A 1 92 ? -4.574 0.061 8.188 1.00 70.25 92 THR A CA 1
ATOM 685 C C . THR A 1 92 ? -4.797 0.564 9.615 1.00 70.25 92 THR A C 1
ATOM 687 O O . THR A 1 92 ? -4.185 1.546 10.015 1.00 70.25 92 THR A O 1
ATOM 690 N N . ASN A 1 93 ? -5.665 -0.097 10.386 1.00 59.31 93 ASN A N 1
ATOM 691 C CA . ASN A 1 93 ? -5.929 0.157 11.800 1.00 59.31 93 ASN A CA 1
ATOM 692 C C . ASN A 1 93 ? -6.199 -1.186 12.491 1.00 59.31 93 ASN A C 1
ATOM 694 O O . ASN A 1 93 ? -6.826 -2.068 11.901 1.00 59.31 93 ASN A O 1
ATOM 698 N N . THR A 1 94 ? -5.744 -1.326 13.738 1.00 52.62 94 THR A N 1
ATOM 699 C CA . THR A 1 94 ? -5.967 -2.520 14.578 1.00 52.62 94 THR A CA 1
ATOM 700 C C . THR A 1 94 ? -5.266 -3.798 14.086 1.00 52.62 94 THR A C 1
ATOM 702 O O . THR A 1 94 ? -5.845 -4.881 14.096 1.00 52.62 94 THR A O 1
ATOM 705 N N . TYR A 1 95 ? -4.008 -3.703 13.654 1.00 57.50 95 TYR A N 1
ATOM 706 C CA . TYR A 1 95 ? -3.155 -4.885 13.461 1.00 57.50 95 TYR A CA 1
ATOM 707 C C . TYR A 1 95 ? -2.582 -5.349 14.810 1.00 57.50 95 TYR A C 1
ATOM 709 O O . TYR A 1 95 ? -2.225 -4.525 15.655 1.00 57.50 95 TYR A O 1
ATOM 717 N N . SER A 1 96 ? -2.509 -6.670 15.022 1.00 50.94 96 SER A N 1
ATOM 718 C CA . SER A 1 96 ? -1.838 -7.258 16.191 1.00 50.94 96 SER A CA 1
ATOM 719 C C . SER A 1 96 ? -0.405 -6.735 16.304 1.00 50.94 96 SER A C 1
ATOM 721 O O . SER A 1 96 ? 0.275 -6.551 15.293 1.00 50.94 96 SER A O 1
ATOM 723 N N . ALA A 1 97 ? 0.082 -6.555 17.536 1.00 53.25 97 ALA A N 1
ATOM 724 C CA . ALA A 1 97 ? 1.452 -6.108 17.815 1.00 53.25 97 ALA A CA 1
ATOM 725 C C . ALA A 1 97 ? 2.543 -7.009 17.188 1.00 53.25 97 ALA A C 1
ATOM 727 O O . ALA A 1 97 ? 3.686 -6.580 17.056 1.00 53.25 97 ALA A O 1
ATOM 728 N N . GLU A 1 98 ? 2.188 -8.224 16.752 1.00 54.41 98 GLU A N 1
ATOM 729 C CA . GLU A 1 98 ? 3.031 -9.124 15.949 1.00 54.41 98 GLU A CA 1
ATOM 730 C C . GLU A 1 98 ? 3.534 -8.483 14.647 1.00 54.41 98 GLU A C 1
ATOM 732 O O . GLU A 1 98 ? 4.645 -8.771 14.214 1.00 54.41 98 GLU A O 1
ATOM 737 N N . PHE A 1 99 ? 2.782 -7.543 14.065 1.00 55.91 99 PHE A N 1
ATOM 738 C CA . PHE A 1 99 ? 3.199 -6.783 12.882 1.00 55.91 99 PHE A CA 1
ATOM 739 C C . PHE A 1 99 ? 3.919 -5.469 13.240 1.00 55.91 99 PHE A C 1
ATOM 741 O O . PHE A 1 99 ? 3.945 -4.533 12.440 1.00 55.91 99 PHE A O 1
ATOM 748 N N . GLY A 1 100 ? 4.514 -5.389 14.441 1.00 48.91 100 GLY A N 1
ATOM 749 C CA . GLY A 1 100 ? 5.114 -4.211 15.094 1.00 48.91 100 GLY A CA 1
ATOM 750 C C . GLY A 1 100 ? 6.291 -3.518 14.387 1.00 48.91 100 GLY A C 1
ATOM 751 O O . GLY A 1 100 ? 7.072 -2.814 15.020 1.00 48.91 100 GLY A O 1
ATOM 752 N N . ARG A 1 101 ? 6.426 -3.687 13.073 1.00 52.59 101 ARG A N 1
ATOM 753 C CA . ARG A 1 101 ? 7.434 -3.062 12.211 1.00 52.59 101 ARG A CA 1
ATOM 754 C C . ARG A 1 101 ? 6.825 -2.145 11.141 1.00 52.59 101 ARG A C 1
ATOM 756 O O . ARG A 1 101 ? 7.566 -1.467 10.432 1.00 52.59 101 ARG A O 1
ATOM 763 N N . SER A 1 102 ? 5.495 -2.076 11.071 1.00 57.53 102 SER A N 1
ATOM 764 C CA . SER A 1 102 ? 4.750 -1.317 10.063 1.00 57.53 102 SER A CA 1
ATOM 765 C C . SER A 1 102 ? 3.763 -0.395 10.740 1.00 57.53 102 SER A C 1
ATOM 767 O O . SER A 1 102 ? 2.636 -0.765 11.048 1.00 57.53 102 SER A O 1
ATOM 769 N N . GLY A 1 103 ? 4.203 0.833 11.002 1.00 55.56 103 GLY A N 1
ATOM 770 C CA . GLY A 1 103 ? 3.316 1.848 11.553 1.00 55.56 103 GLY A CA 1
ATOM 771 C C . GLY A 1 103 ? 2.149 2.179 10.621 1.00 55.56 103 GLY A C 1
ATOM 772 O O . GLY A 1 103 ? 1.147 2.658 11.126 1.00 55.56 103 GLY A O 1
ATOM 773 N N . GLY A 1 104 ? 2.286 1.961 9.301 1.00 65.06 104 GLY A N 1
ATOM 774 C CA . GLY A 1 104 ? 1.340 2.397 8.265 1.00 65.06 104 GLY A CA 1
ATOM 775 C C . GLY A 1 104 ? 0.238 1.394 7.939 1.00 65.06 104 GLY A C 1
ATOM 776 O O . GLY A 1 104 ? -0.902 1.542 8.368 1.00 65.06 104 GLY A O 1
ATOM 777 N N . ALA A 1 105 ? 0.567 0.407 7.109 1.00 66.38 105 ALA A N 1
ATOM 778 C CA . ALA A 1 105 ? -0.355 -0.645 6.704 1.00 66.38 105 ALA A CA 1
ATOM 779 C C . ALA A 1 105 ? 0.370 -1.961 6.455 1.00 66.38 105 ALA A C 1
ATOM 781 O O . ALA A 1 105 ? 1.531 -1.964 6.044 1.00 66.38 105 ALA A O 1
ATOM 782 N N . VAL A 1 106 ? -0.349 -3.060 6.648 1.00 76.38 106 VAL A N 1
ATOM 783 C CA . VAL A 1 106 ? 0.059 -4.400 6.220 1.00 76.38 106 VAL A CA 1
ATOM 784 C C . VAL A 1 106 ?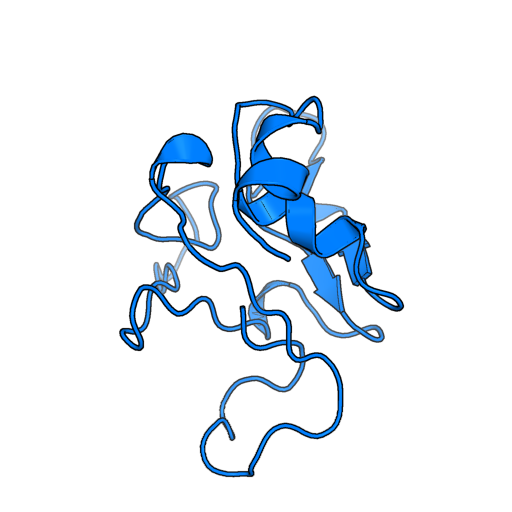 -0.822 -4.811 5.041 1.00 76.38 106 VAL A C 1
ATOM 786 O O . VAL A 1 106 ? -2.050 -4.680 5.116 1.00 76.38 106 VAL A O 1
ATOM 789 N N . ILE A 1 107 ? -0.185 -5.218 3.942 1.00 78.19 107 ILE A N 1
ATOM 790 C CA . ILE A 1 107 ? -0.787 -5.421 2.615 1.00 78.19 107 ILE A CA 1
ATOM 791 C C . ILE A 1 107 ? -0.417 -6.803 2.103 1.00 78.19 107 ILE A C 1
ATOM 793 O O . ILE A 1 107 ? 0.801 -7.066 2.073 1.00 78.19 107 ILE A O 1
#

pLDDT: mean 70.35, std 10.84, range [43.06, 84.5]

Radius of gyration: 13.18 Å; chains: 1; bounding box: 33×30×33 Å